Protein AF-A0A9D2K8M9-F1 (afdb_monomer)

Foldseek 3Di:
DKDFLPAVLLVVLQVLLCVLVVHHADDLVSLVVSQVLLCVQQVDGDDSVLVCLSVVVDPPRGIHDQVVQQSSCVVSVHNGSVRSLVVQQVVQVPDPDDPDPDDDDDPVNDDQQDWDWDHDPSGDIDIDHHHD

Sequence (132 aa):
MAVRTDLPQVAALRQAVEKRFGRTVGSRADFALLASEIECVTHEHIAENTLRRIWGSLKGYETAFDRTLDVLCHYIGFGGWEAFCTHVREVSGKESDLVSGGRSVRTEDPRTGDRLRIGWLPDRLCVVELED

Nearest PDB structures (foldseek):
  1d1o-assembly1_A  TM=3.234E-01  e=6.067E+00  Bos taurus

Radius of gyration: 16.03 Å; Cα contacts (8 Å, |Δi|>4): 152; chains: 1; bounding box: 41×38×34 Å

Secondary structure (DSSP, 8-state):
-EEETTSHHHHHHHHHHHHHHTS---SHHHHHHHHHHHHHHHS----HHHHHHHTT-STT--EEEHHHHHHHHHHHT-S-HHHHHHHHHHHHTS-----TTPPPPPTTSSPTT-EEEEEETTTEEEEEE---

Mean predicted aligned error: 9.29 Å

Organism: NCBI:txid2840735

Structure (mmCIF, N/CA/C/O backbone):
data_AF-A0A9D2K8M9-F1
#
_entry.id   AF-A0A9D2K8M9-F1
#
loop_
_atom_site.group_PDB
_atom_site.id
_atom_site.type_symbol
_atom_site.label_atom_id
_atom_site.label_alt_id
_atom_site.label_comp_id
_atom_site.label_asym_id
_atom_site.label_entity_id
_atom_site.label_seq_id
_atom_site.pdbx_PDB_ins_code
_atom_site.Cartn_x
_atom_site.Cartn_y
_atom_site.Cartn_z
_atom_site.occupancy
_atom_site.B_iso_or_equiv
_atom_site.auth_seq_id
_atom_site.auth_comp_id
_atom_site.auth_asym_id
_atom_site.auth_atom_id
_atom_site.pdbx_PDB_model_num
ATOM 1 N N . MET A 1 1 ? 10.088 10.950 1.176 1.00 79.00 1 MET A N 1
ATOM 2 C CA . MET A 1 1 ? 11.131 10.292 0.356 1.00 79.00 1 MET A CA 1
ATOM 3 C C . MET A 1 1 ? 10.474 9.334 -0.636 1.00 79.00 1 MET A C 1
ATOM 5 O O . MET A 1 1 ? 9.251 9.226 -0.636 1.00 79.00 1 MET A O 1
ATOM 9 N N . ALA A 1 2 ? 11.248 8.729 -1.544 1.00 87.75 2 ALA A N 1
ATOM 10 C CA . ALA A 1 2 ? 10.758 7.694 -2.456 1.00 87.75 2 ALA A CA 1
ATOM 11 C C . ALA A 1 2 ? 11.040 6.305 -1.862 1.00 87.75 2 ALA A C 1
ATOM 13 O O . ALA A 1 2 ? 12.169 6.022 -1.469 1.00 87.75 2 ALA A O 1
ATOM 14 N N . VAL A 1 3 ? 10.021 5.453 -1.822 1.00 87.19 3 VAL A N 1
ATOM 15 C CA . VAL A 1 3 ? 10.028 4.104 -1.243 1.00 87.19 3 VAL A CA 1
ATOM 16 C C . VAL A 1 3 ? 9.766 3.098 -2.342 1.00 87.19 3 VAL A C 1
ATOM 18 O O . VAL A 1 3 ? 8.899 3.328 -3.184 1.00 87.19 3 VAL A O 1
ATOM 21 N N . ARG A 1 4 ? 10.492 1.978 -2.350 1.00 86.69 4 ARG A N 1
ATOM 22 C CA . ARG A 1 4 ? 10.261 0.946 -3.361 1.00 86.69 4 ARG A CA 1
ATOM 23 C C . ARG A 1 4 ? 8.943 0.208 -3.112 1.00 86.69 4 ARG A C 1
ATOM 25 O O . ARG A 1 4 ? 8.626 -0.141 -1.978 1.00 86.69 4 ARG A O 1
ATOM 32 N N . THR A 1 5 ? 8.180 -0.050 -4.170 1.00 85.88 5 THR A N 1
ATOM 33 C CA . THR A 1 5 ? 6.867 -0.716 -4.090 1.00 85.88 5 THR A CA 1
ATOM 34 C C . THR A 1 5 ? 6.964 -2.231 -3.883 1.00 85.88 5 THR A C 1
ATOM 36 O O . THR A 1 5 ? 5.980 -2.860 -3.493 1.00 85.88 5 THR A O 1
ATOM 39 N N . ASP A 1 6 ? 8.147 -2.815 -4.100 1.00 82.38 6 ASP A N 1
ATOM 40 C CA . ASP A 1 6 ? 8.453 -4.236 -3.886 1.00 82.38 6 ASP A CA 1
ATOM 41 C C . ASP A 1 6 ? 8.829 -4.577 -2.435 1.00 82.38 6 ASP A C 1
ATOM 43 O O . ASP A 1 6 ? 9.045 -5.744 -2.109 1.00 82.38 6 ASP A O 1
ATOM 47 N N . LEU A 1 7 ? 8.878 -3.579 -1.550 1.00 85.31 7 LEU A N 1
ATOM 48 C CA . LEU A 1 7 ? 9.183 -3.792 -0.145 1.00 85.31 7 LEU A CA 1
ATOM 49 C C . LEU A 1 7 ? 8.089 -4.606 0.565 1.00 85.31 7 LEU A C 1
ATOM 51 O O . LEU A 1 7 ? 6.891 -4.396 0.330 1.00 85.31 7 LEU A O 1
ATOM 55 N N . PRO A 1 8 ? 8.469 -5.490 1.503 1.00 83.38 8 PRO A N 1
ATOM 56 C CA . PRO A 1 8 ? 7.512 -6.337 2.202 1.00 83.38 8 PRO A CA 1
ATOM 57 C C . PRO A 1 8 ? 6.545 -5.517 3.075 1.00 83.38 8 PRO A C 1
ATOM 59 O O . PRO A 1 8 ? 5.380 -5.883 3.205 1.00 83.38 8 PRO A O 1
ATOM 62 N N . GLN A 1 9 ? 6.961 -4.354 3.584 1.00 88.88 9 GLN A N 1
ATOM 63 C CA . GLN A 1 9 ? 6.082 -3.426 4.304 1.00 88.88 9 GLN A CA 1
ATOM 64 C C . GLN A 1 9 ? 5.012 -2.832 3.376 1.00 88.88 9 GLN A C 1
ATOM 66 O O . GLN A 1 9 ? 3.870 -2.662 3.789 1.00 88.88 9 GLN A O 1
ATOM 71 N N . VAL A 1 10 ? 5.332 -2.567 2.102 1.00 90.62 10 VAL A N 1
ATOM 72 C CA . VAL A 1 10 ? 4.341 -2.090 1.120 1.00 90.62 10 VAL A CA 1
ATOM 73 C C . VAL A 1 10 ? 3.362 -3.212 0.767 1.00 90.62 10 VAL A C 1
ATOM 75 O O . VAL A 1 10 ? 2.171 -2.964 0.585 1.00 90.62 10 VAL A O 1
ATOM 78 N N . ALA A 1 11 ? 3.819 -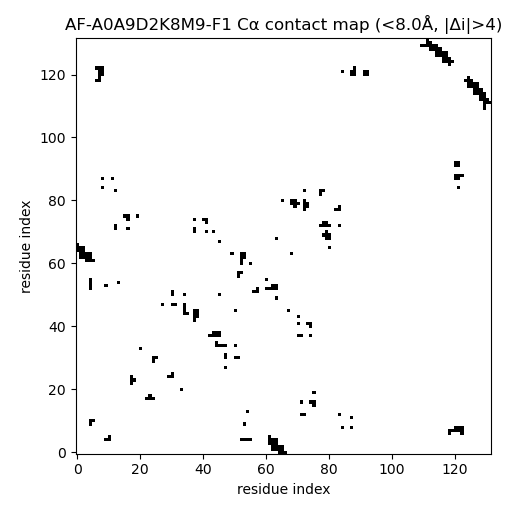4.467 0.713 1.00 89.00 11 ALA A N 1
ATOM 79 C CA . ALA A 1 11 ? 2.925 -5.619 0.589 1.00 89.00 11 ALA A CA 1
ATOM 80 C C . ALA A 1 11 ? 1.984 -5.758 1.800 1.00 89.00 11 ALA A C 1
ATOM 82 O O . ALA A 1 11 ? 0.778 -5.906 1.610 1.00 89.00 11 ALA A O 1
ATOM 83 N N . ALA A 1 12 ? 2.506 -5.631 3.023 1.00 91.00 12 ALA A N 1
ATOM 84 C CA . ALA A 1 12 ? 1.704 -5.654 4.246 1.00 91.00 12 ALA A CA 1
ATOM 85 C C . ALA A 1 12 ? 0.681 -4.505 4.288 1.00 91.00 12 ALA A C 1
ATOM 87 O O . ALA A 1 12 ? -0.477 -4.719 4.645 1.00 91.00 12 ALA A O 1
ATOM 88 N N . LEU A 1 13 ? 1.078 -3.301 3.860 1.00 93.94 13 LEU A N 1
ATOM 89 C CA . LEU A 1 13 ? 0.182 -2.150 3.764 1.00 93.94 13 LEU A CA 1
ATOM 90 C C . LEU A 1 13 ? -0.966 -2.419 2.787 1.00 93.94 13 LEU A C 1
ATOM 92 O O . LEU A 1 13 ? -2.120 -2.185 3.132 1.00 93.94 13 LEU A O 1
ATOM 96 N N . ARG A 1 14 ? -0.675 -2.962 1.598 1.00 93.56 14 ARG A N 1
ATOM 97 C CA . ARG A 1 14 ? -1.715 -3.335 0.623 1.00 93.56 14 ARG A CA 1
ATOM 98 C C . ARG A 1 14 ? -2.718 -4.321 1.212 1.00 93.56 14 ARG A C 1
ATOM 100 O O . ARG A 1 14 ? -3.915 -4.089 1.102 1.00 93.56 14 ARG A O 1
ATOM 107 N N . GLN A 1 15 ? -2.243 -5.366 1.889 1.00 91.56 15 GLN A N 1
ATOM 108 C CA . GLN A 1 15 ? -3.117 -6.352 2.532 1.00 91.56 15 GLN A CA 1
ATOM 109 C C . GLN A 1 15 ? -3.993 -5.725 3.625 1.00 91.56 15 GLN A C 1
ATOM 111 O O . GLN A 1 15 ? -5.181 -6.028 3.714 1.00 91.56 15 GLN A O 1
ATOM 116 N N . ALA A 1 16 ? -3.435 -4.828 4.443 1.00 93.88 16 ALA A N 1
ATOM 117 C CA . ALA A 1 16 ? -4.194 -4.114 5.467 1.00 93.88 16 ALA A CA 1
ATOM 118 C C . ALA A 1 16 ? -5.258 -3.184 4.857 1.00 93.88 16 ALA A C 1
ATOM 120 O O . ALA A 1 16 ? -6.386 -3.137 5.351 1.00 93.88 16 ALA A O 1
ATOM 121 N N . VAL A 1 17 ? -4.924 -2.492 3.761 1.00 96.06 17 VAL A N 1
ATOM 122 C CA . VAL A 1 17 ? -5.867 -1.648 3.013 1.00 96.06 17 VAL A CA 1
ATOM 123 C C . VAL A 1 17 ? -6.991 -2.492 2.420 1.00 96.06 17 VAL A C 1
ATOM 125 O O . VAL A 1 17 ? -8.150 -2.167 2.638 1.00 96.06 17 VAL A O 1
ATOM 128 N N . GLU A 1 18 ? -6.682 -3.602 1.746 1.00 94.94 18 GLU A N 1
ATOM 129 C CA . GLU A 1 18 ? -7.692 -4.512 1.180 1.00 94.94 18 GLU A CA 1
ATOM 130 C C . GLU A 1 18 ? -8.591 -5.124 2.257 1.00 94.94 18 GLU A C 1
ATOM 132 O O . GLU A 1 18 ? -9.801 -5.251 2.065 1.00 94.94 18 GLU A O 1
ATOM 137 N N . LYS A 1 19 ? -8.026 -5.448 3.427 1.00 94.19 19 LYS A N 1
ATOM 138 C CA . LYS A 1 19 ? -8.790 -5.935 4.579 1.00 94.19 19 LYS A CA 1
ATOM 139 C C . LYS A 1 19 ? -9.774 -4.886 5.095 1.00 94.19 19 LYS A C 1
ATOM 141 O O . LYS A 1 19 ? -10.903 -5.246 5.418 1.00 94.19 19 LYS A O 1
ATOM 146 N N . ARG A 1 20 ? -9.370 -3.612 5.174 1.00 95.19 20 ARG A N 1
ATOM 147 C CA . ARG A 1 20 ? -10.273 -2.516 5.566 1.00 95.19 20 ARG A CA 1
ATOM 148 C C . ARG A 1 20 ? -11.316 -2.222 4.487 1.00 95.19 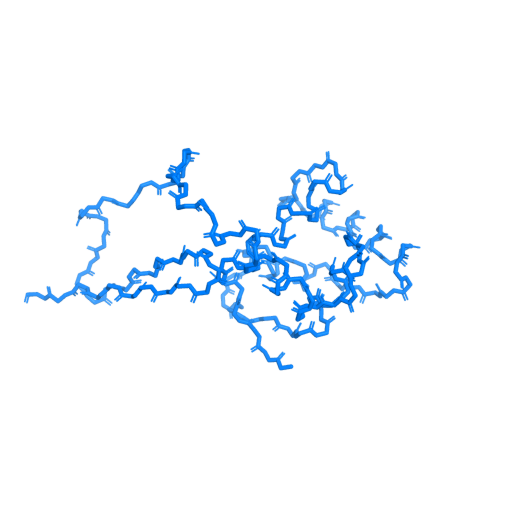20 ARG A C 1
ATOM 150 O O . ARG A 1 20 ? -12.481 -2.058 4.821 1.00 95.19 20 ARG A O 1
ATOM 157 N N . PHE A 1 21 ? -10.898 -2.213 3.225 1.00 95.12 21 PHE A N 1
ATOM 158 C CA . PHE A 1 21 ? -11.761 -2.012 2.059 1.00 95.12 21 PHE A CA 1
ATOM 159 C C . PHE A 1 21 ? -12.780 -3.149 1.875 1.00 95.12 21 PHE A C 1
ATOM 161 O O . PHE A 1 21 ? -13.798 -2.994 1.206 1.00 95.12 21 PHE A O 1
ATOM 168 N N . GLY A 1 22 ? -12.509 -4.319 2.459 1.00 92.50 22 GLY A N 1
ATOM 169 C CA . GLY A 1 22 ? -13.402 -5.475 2.452 1.00 92.50 22 GLY A CA 1
ATOM 170 C C . GLY A 1 22 ? -13.318 -6.334 1.189 1.00 92.50 22 GLY A C 1
ATOM 171 O O . GLY A 1 22 ? -14.125 -7.248 1.026 1.00 92.50 22 GLY A O 1
ATOM 172 N N . ARG A 1 23 ? -12.360 -6.071 0.289 1.00 90.62 23 ARG A N 1
ATOM 173 C CA . ARG A 1 23 ? -12.113 -6.873 -0.921 1.00 90.62 23 ARG A CA 1
ATOM 174 C C . ARG A 1 23 ? -10.725 -6.627 -1.507 1.00 90.62 23 ARG A C 1
ATOM 176 O O . ARG A 1 23 ? -10.109 -5.590 -1.277 1.00 90.62 23 ARG A O 1
ATOM 183 N N . THR A 1 24 ? -10.270 -7.572 -2.323 1.00 90.25 24 THR A N 1
ATOM 184 C CA . THR A 1 24 ? -9.033 -7.455 -3.106 1.00 90.25 24 THR A CA 1
ATOM 185 C C . THR A 1 24 ? -9.182 -6.431 -4.226 1.00 90.25 24 THR A C 1
ATOM 187 O O . THR A 1 24 ? -10.219 -6.395 -4.893 1.00 90.25 24 THR A O 1
ATOM 190 N N . VAL A 1 25 ? -8.138 -5.647 -4.484 1.00 90.44 25 VAL A N 1
ATOM 191 C CA . VAL A 1 25 ? -8.152 -4.577 -5.489 1.00 90.44 25 VAL A CA 1
ATOM 192 C C . VAL A 1 25 ? -7.365 -5.036 -6.713 1.00 90.44 25 VAL A C 1
ATOM 194 O O . VAL A 1 25 ? -6.154 -5.242 -6.648 1.00 90.44 25 VAL A O 1
ATOM 197 N N . GLY A 1 26 ? -8.045 -5.198 -7.852 1.00 86.06 26 GLY A N 1
ATOM 198 C CA . GLY A 1 26 ? -7.397 -5.684 -9.078 1.00 86.06 26 GLY A CA 1
ATOM 199 C C . GLY A 1 26 ? -7.916 -5.071 -10.374 1.00 86.06 26 GLY A C 1
ATOM 200 O O . GLY A 1 26 ? -7.165 -4.964 -11.345 1.00 86.06 26 GLY A O 1
ATOM 201 N N . SER A 1 27 ? -9.175 -4.631 -10.413 1.00 89.19 27 SER A N 1
ATOM 202 C CA . SER A 1 27 ? -9.758 -4.000 -11.597 1.00 89.19 27 SER A CA 1
ATOM 203 C C . SER A 1 27 ? -9.667 -2.473 -11.543 1.00 89.19 27 SER A C 1
ATOM 205 O O . SER A 1 27 ? -9.530 -1.869 -10.481 1.00 89.19 27 SER A O 1
ATOM 207 N N . ARG A 1 28 ? -9.805 -1.816 -12.702 1.00 88.31 28 ARG A N 1
ATOM 208 C CA . ARG A 1 28 ? -9.879 -0.345 -12.777 1.00 88.31 28 ARG A CA 1
ATOM 209 C C . ARG A 1 28 ? -11.011 0.221 -11.907 1.00 88.31 28 ARG A C 1
ATOM 211 O O . ARG A 1 28 ? -10.818 1.247 -11.270 1.00 88.31 28 ARG A O 1
ATOM 218 N N . ALA A 1 29 ? -12.157 -0.460 -11.862 1.00 91.62 29 ALA A N 1
ATOM 219 C CA . ALA A 1 29 ? -13.289 -0.049 -11.036 1.00 91.62 29 ALA A CA 1
ATOM 220 C C . ALA A 1 29 ? -12.963 -0.125 -9.536 1.00 91.62 29 ALA A C 1
ATOM 222 O O . ALA A 1 29 ? -13.369 0.755 -8.781 1.00 91.62 29 ALA A O 1
ATOM 223 N N . ASP A 1 30 ? -12.186 -1.125 -9.108 1.00 93.38 30 ASP A N 1
ATOM 224 C CA . ASP A 1 30 ? -11.770 -1.242 -7.706 1.00 93.38 30 ASP A CA 1
ATOM 225 C C . ASP A 1 30 ? -10.854 -0.091 -7.295 1.00 93.38 30 ASP A C 1
ATOM 227 O O . ASP A 1 30 ? -11.030 0.458 -6.214 1.00 93.38 30 ASP A O 1
ATOM 231 N N . PHE A 1 31 ? -9.929 0.326 -8.167 1.00 94.44 31 PHE A N 1
ATOM 232 C CA . PHE A 1 31 ? -9.062 1.476 -7.893 1.00 94.44 31 PHE A CA 1
ATOM 233 C C . PHE A 1 31 ? -9.838 2.791 -7.787 1.00 94.44 31 PHE A C 1
ATOM 235 O O . PHE A 1 31 ? -9.518 3.598 -6.919 1.00 94.44 31 PHE A O 1
ATOM 242 N N . ALA A 1 32 ? -10.855 2.999 -8.628 1.00 94.56 32 ALA A N 1
ATOM 243 C CA . ALA A 1 32 ? -11.714 4.181 -8.550 1.00 94.56 32 ALA A CA 1
ATOM 244 C C . ALA A 1 32 ? -12.513 4.213 -7.237 1.00 94.56 32 ALA A C 1
ATOM 246 O O . ALA A 1 32 ? -12.570 5.237 -6.558 1.00 94.56 32 ALA A O 1
ATOM 247 N N . LEU A 1 33 ? -13.084 3.069 -6.849 1.00 96.00 33 LEU A N 1
ATOM 248 C CA . LEU A 1 33 ? -13.844 2.941 -5.606 1.00 96.00 33 LEU A CA 1
ATOM 249 C C . LEU A 1 33 ? -12.946 3.112 -4.376 1.00 96.00 33 LEU A C 1
ATOM 251 O O . LEU A 1 33 ? -13.308 3.846 -3.463 1.00 96.00 33 LEU A O 1
ATOM 255 N N . LEU A 1 34 ? -11.753 2.512 -4.383 1.00 96.12 34 LEU A N 1
ATOM 256 C CA . LEU A 1 34 ? -10.775 2.680 -3.312 1.00 96.12 34 LEU A CA 1
ATOM 257 C C . LEU A 1 34 ? -10.319 4.140 -3.188 1.00 96.12 34 LEU A C 1
ATOM 259 O O . LEU A 1 34 ? -10.256 4.660 -2.080 1.00 96.12 34 LEU A O 1
ATOM 263 N N . ALA A 1 35 ? -10.019 4.812 -4.305 1.00 96.00 35 ALA A N 1
ATOM 264 C CA . ALA A 1 35 ? -9.624 6.221 -4.295 1.00 96.00 35 ALA A CA 1
ATOM 265 C C . ALA A 1 35 ? -10.711 7.107 -3.670 1.00 96.00 35 ALA A C 1
ATOM 267 O O . ALA A 1 35 ? -10.412 7.911 -2.789 1.00 96.00 35 ALA A O 1
ATOM 268 N N . SER A 1 36 ? -11.968 6.904 -4.078 1.00 96.44 36 SER A N 1
ATOM 269 C CA . SER A 1 36 ? -13.111 7.638 -3.533 1.00 96.44 36 SER A CA 1
ATOM 270 C C . SER A 1 36 ? -13.322 7.371 -2.042 1.00 96.44 36 SER A C 1
ATOM 272 O O . SER A 1 36 ? -13.677 8.288 -1.304 1.00 96.44 36 SER A O 1
ATOM 274 N N . GLU A 1 37 ? -13.136 6.131 -1.589 1.00 96.56 37 GLU A N 1
ATOM 275 C CA . GLU A 1 37 ? -13.311 5.785 -0.180 1.00 96.56 37 GLU A CA 1
ATOM 276 C C . GLU A 1 37 ? -12.193 6.367 0.690 1.00 96.56 37 GLU A C 1
ATOM 278 O O . GLU A 1 37 ? -12.473 6.933 1.746 1.00 96.56 37 GLU A O 1
ATOM 283 N N . ILE A 1 38 ? -10.939 6.289 0.228 1.00 96.31 38 ILE A N 1
ATOM 284 C CA . ILE A 1 38 ? -9.798 6.919 0.900 1.00 96.31 38 ILE A CA 1
ATOM 285 C C . ILE A 1 38 ? -10.061 8.413 1.059 1.00 96.31 38 ILE A C 1
ATOM 287 O O . ILE A 1 38 ? -9.998 8.908 2.177 1.00 96.31 38 ILE A O 1
ATOM 291 N N . GLU A 1 3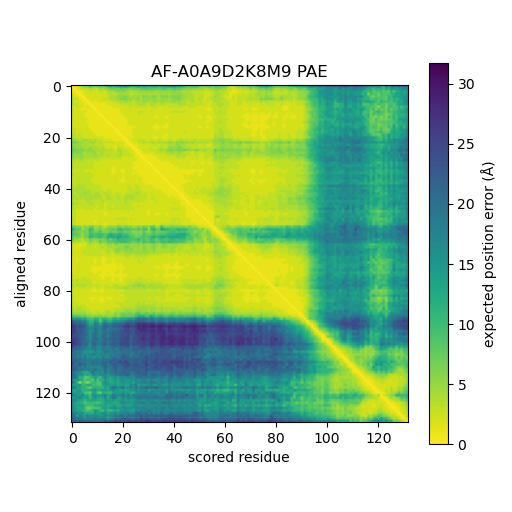9 ? -10.421 9.111 -0.018 1.00 96.25 39 GLU A N 1
ATOM 292 C CA . GLU A 1 39 ? -10.688 10.551 0.024 1.00 96.25 39 GLU A CA 1
ATOM 293 C C . GLU A 1 39 ? -11.844 10.899 0.973 1.00 96.25 39 GLU A C 1
ATOM 295 O O . GLU A 1 39 ? -11.766 11.879 1.712 1.00 96.25 39 GLU A O 1
ATOM 300 N N . CYS A 1 40 ? -12.893 10.074 1.020 1.00 96.00 40 CYS A N 1
ATOM 301 C CA . CYS A 1 40 ? -14.008 10.264 1.946 1.00 96.00 40 CYS A CA 1
ATOM 302 C C . CYS A 1 40 ? -13.583 10.125 3.419 1.00 96.00 40 CYS A C 1
ATOM 304 O O . CYS A 1 40 ? -14.075 10.863 4.271 1.00 96.00 40 CYS A O 1
ATOM 306 N N . VAL A 1 41 ? -12.669 9.197 3.715 1.00 95.31 41 VAL A N 1
ATOM 307 C CA . VAL A 1 41 ? -12.219 8.881 5.079 1.00 95.31 41 VAL A CA 1
ATOM 308 C C . VAL A 1 41 ? -11.100 9.805 5.560 1.00 95.31 41 VAL A C 1
ATOM 310 O O . VAL A 1 41 ? -11.097 10.201 6.723 1.00 95.31 41 VAL A O 1
ATOM 313 N N . THR A 1 42 ? -10.119 10.099 4.708 1.00 94.31 42 THR A N 1
ATOM 314 C CA . THR A 1 42 ? -8.898 10.835 5.079 1.00 94.31 42 THR A CA 1
ATOM 315 C C . THR A 1 42 ? -8.947 12.305 4.681 1.00 94.31 42 THR A C 1
ATOM 317 O O . THR A 1 42 ? -8.118 13.078 5.151 1.00 94.31 42 THR A O 1
ATOM 320 N N . HIS A 1 43 ? -9.893 12.699 3.820 1.00 94.56 43 HIS A N 1
ATOM 321 C CA . HIS A 1 43 ? -9.922 14.004 3.149 1.00 94.56 43 HIS A CA 1
ATOM 322 C C . HIS A 1 43 ? -8.679 14.290 2.289 1.00 94.56 43 HIS A C 1
ATOM 324 O O . HIS A 1 43 ? -8.404 15.440 1.943 1.00 94.56 43 HIS A O 1
ATOM 330 N N . GLU A 1 44 ? -7.933 13.249 1.911 1.00 93.56 44 GLU A N 1
ATOM 331 C CA . GLU A 1 44 ? -6.765 13.348 1.042 1.00 93.56 44 GLU A CA 1
ATOM 332 C C . GLU A 1 44 ? -6.989 12.556 -0.249 1.00 93.56 44 GLU A C 1
ATOM 334 O O . GLU A 1 44 ? -7.249 11.353 -0.235 1.00 93.56 44 GLU A O 1
ATOM 339 N N . HIS A 1 45 ? -6.839 13.229 -1.389 1.00 93.00 45 HIS A N 1
ATOM 340 C CA . HIS A 1 45 ? -7.026 12.613 -2.698 1.00 93.00 45 HIS A CA 1
ATOM 341 C C . HIS A 1 45 ? -5.779 11.833 -3.152 1.00 93.00 45 HIS A C 1
ATOM 343 O O . HIS A 1 45 ? -4.667 12.372 -3.213 1.00 93.00 45 HIS A O 1
ATOM 349 N N . ILE A 1 46 ? -5.980 10.585 -3.590 1.00 93.69 46 ILE A N 1
ATOM 350 C CA . ILE A 1 46 ? -4.975 9.780 -4.297 1.00 93.69 46 ILE A CA 1
ATOM 351 C C . ILE A 1 46 ? -5.510 9.410 -5.681 1.00 93.69 46 ILE A C 1
ATOM 353 O O . ILE A 1 46 ? -6.540 8.759 -5.809 1.00 93.69 46 ILE A O 1
ATOM 357 N N . ALA A 1 47 ? -4.759 9.744 -6.732 1.00 91.62 47 ALA A N 1
ATOM 358 C CA . ALA A 1 47 ? -5.126 9.353 -8.089 1.00 91.62 47 ALA A CA 1
ATOM 359 C C . ALA A 1 47 ? -5.084 7.822 -8.284 1.00 91.62 47 ALA A C 1
ATOM 361 O O . ALA A 1 47 ? -4.129 7.161 -7.865 1.00 91.62 47 ALA A O 1
ATOM 362 N N . GLU A 1 48 ? -6.039 7.275 -9.044 1.00 92.12 48 GLU A N 1
ATOM 363 C CA . GLU A 1 48 ? -6.112 5.842 -9.390 1.00 92.12 48 GLU A CA 1
ATOM 364 C C . GLU A 1 48 ? -4.789 5.295 -9.948 1.00 92.12 48 GLU A C 1
ATOM 366 O O . GLU A 1 48 ? -4.346 4.203 -9.596 1.00 92.12 48 GLU A O 1
ATOM 371 N N . ASN A 1 49 ? -4.118 6.064 -10.811 1.00 89.81 49 ASN A N 1
ATOM 372 C CA . ASN A 1 49 ? -2.833 5.661 -11.383 1.00 89.81 49 ASN A CA 1
ATOM 373 C C . ASN A 1 49 ? -1.742 5.515 -10.320 1.00 89.81 49 ASN A C 1
ATOM 375 O O . ASN A 1 49 ? -0.883 4.649 -10.457 1.00 89.81 49 ASN A O 1
ATOM 379 N N . THR A 1 50 ? -1.777 6.322 -9.263 1.00 91.25 50 THR A N 1
ATOM 380 C CA . THR A 1 50 ? -0.837 6.211 -8.147 1.00 91.25 50 THR A CA 1
ATOM 381 C C . THR A 1 50 ? -1.102 4.935 -7.349 1.00 91.25 50 THR A C 1
ATOM 383 O O . THR A 1 50 ? -0.160 4.191 -7.080 1.00 91.25 50 THR A O 1
ATOM 386 N N . LEU A 1 51 ? -2.370 4.611 -7.069 1.00 93.12 51 LEU A N 1
ATOM 387 C CA . LEU A 1 51 ? -2.744 3.339 -6.435 1.00 93.12 51 LEU A CA 1
ATOM 388 C C . LEU A 1 51 ? -2.300 2.142 -7.286 1.00 93.12 51 LEU A C 1
ATOM 390 O O . LEU A 1 51 ? -1.658 1.221 -6.788 1.00 93.12 51 LEU A O 1
ATOM 394 N N . ARG A 1 52 ? -2.527 2.187 -8.602 1.00 90.12 52 ARG A N 1
ATOM 395 C CA . ARG A 1 52 ? -2.088 1.130 -9.527 1.00 90.12 52 ARG A CA 1
ATOM 396 C C . ARG A 1 52 ? -0.579 0.894 -9.512 1.00 90.12 52 ARG A C 1
ATOM 398 O O . ARG A 1 52 ? -0.154 -0.247 -9.686 1.00 90.12 52 ARG A O 1
ATOM 405 N N . ARG A 1 53 ? 0.232 1.941 -9.318 1.00 89.62 53 ARG A N 1
ATOM 406 C CA . ARG A 1 53 ? 1.693 1.805 -9.161 1.00 89.62 53 ARG A CA 1
ATOM 407 C C . ARG A 1 53 ? 2.040 1.070 -7.869 1.00 89.62 53 ARG A C 1
ATOM 409 O O . ARG A 1 53 ? 2.845 0.148 -7.906 1.00 89.62 53 ARG A O 1
ATOM 416 N N . ILE A 1 54 ? 1.385 1.419 -6.762 1.00 90.88 54 ILE A N 1
ATOM 417 C CA . ILE A 1 54 ? 1.594 0.772 -5.456 1.00 90.88 54 ILE A CA 1
ATOM 418 C C . ILE A 1 54 ? 1.189 -0.708 -5.505 1.00 90.88 54 ILE A C 1
ATOM 420 O O . ILE A 1 54 ? 1.904 -1.557 -4.984 1.00 90.88 54 ILE A O 1
ATOM 424 N N . TRP A 1 55 ? 0.099 -1.042 -6.203 1.00 90.69 55 TRP A N 1
ATOM 425 C CA . TRP A 1 55 ? -0.350 -2.426 -6.407 1.00 90.69 55 TRP A CA 1
ATOM 426 C C . TRP A 1 55 ? 0.444 -3.208 -7.467 1.00 90.69 55 TRP A C 1
ATOM 428 O O . TRP A 1 55 ? 0.142 -4.374 -7.709 1.00 90.69 55 TRP A O 1
ATOM 438 N N . GLY A 1 56 ? 1.452 -2.606 -8.109 1.00 80.44 56 GLY A N 1
ATOM 439 C CA . GLY A 1 56 ? 2.274 -3.280 -9.121 1.00 80.44 56 GLY A CA 1
ATOM 440 C C . GLY A 1 56 ? 1.553 -3.542 -10.451 1.00 80.44 56 GLY A C 1
ATOM 441 O O . GLY A 1 56 ? 2.018 -4.333 -11.267 1.00 80.44 56 GLY A O 1
ATOM 442 N N . SER A 1 57 ? 0.426 -2.868 -10.706 1.00 74.00 57 SER A N 1
ATOM 443 C CA . SER A 1 57 ? -0.361 -2.999 -11.945 1.00 74.00 57 SER A CA 1
ATOM 444 C C . SER A 1 57 ? 0.210 -2.203 -13.128 1.00 74.00 57 SER A C 1
ATOM 446 O O . SER A 1 57 ? -0.331 -2.256 -14.235 1.00 74.00 57 SER A O 1
ATOM 448 N N . LEU A 1 58 ? 1.272 -1.424 -12.910 1.00 73.50 58 LEU A N 1
ATOM 449 C CA . LEU A 1 58 ? 1.944 -0.616 -13.925 1.00 73.50 58 LEU A CA 1
ATOM 450 C C . LEU A 1 58 ? 3.437 -0.957 -13.971 1.00 73.50 58 LEU A C 1
ATOM 452 O O . LEU A 1 58 ? 4.155 -0.754 -12.997 1.00 73.50 58 LEU A O 1
ATOM 456 N N . LYS A 1 59 ? 3.908 -1.443 -15.126 1.00 72.56 59 LYS A N 1
ATOM 457 C CA . LYS A 1 59 ? 5.334 -1.713 -15.364 1.00 72.56 59 LYS A CA 1
ATOM 458 C C . LYS A 1 59 ? 6.131 -0.401 -15.404 1.00 72.56 59 LYS A C 1
ATOM 460 O O . LYS A 1 59 ? 5.632 0.599 -15.914 1.00 72.56 59 LYS A O 1
ATOM 465 N N . GLY A 1 60 ? 7.363 -0.421 -14.889 1.00 74.19 60 GLY A N 1
ATOM 466 C CA . GLY A 1 60 ? 8.292 0.721 -14.914 1.00 74.19 60 GLY A CA 1
ATOM 467 C C . GLY A 1 60 ? 8.151 1.718 -13.757 1.00 74.19 60 GLY A C 1
ATOM 468 O O . GLY A 1 60 ? 8.874 2.709 -13.725 1.00 74.19 60 GLY A O 1
ATOM 469 N N . TYR A 1 61 ? 7.254 1.465 -12.799 1.00 79.00 61 TYR A N 1
ATOM 470 C CA . TYR A 1 61 ? 7.096 2.292 -11.602 1.00 79.00 61 TYR A CA 1
ATOM 471 C C . TYR A 1 61 ? 7.461 1.490 -10.358 1.00 79.00 61 TYR A C 1
ATOM 473 O O . TYR A 1 61 ? 6.628 0.795 -9.781 1.00 79.00 61 TYR A O 1
ATOM 481 N N . GLU A 1 62 ? 8.726 1.589 -9.961 1.00 82.62 62 GLU A N 1
ATOM 482 C CA . GLU A 1 62 ? 9.264 0.845 -8.817 1.00 82.62 62 GLU A CA 1
ATOM 483 C C . GLU A 1 62 ? 9.165 1.608 -7.498 1.00 82.62 62 GLU A C 1
ATOM 485 O O . GLU A 1 62 ? 9.497 1.050 -6.458 1.00 82.62 62 GLU A O 1
ATOM 490 N N . THR A 1 63 ? 8.749 2.877 -7.517 1.00 86.81 63 THR A N 1
ATOM 491 C CA . THR A 1 63 ? 8.733 3.726 -6.325 1.00 86.81 63 THR A CA 1
ATOM 492 C C . THR A 1 63 ? 7.408 4.454 -6.117 1.00 86.81 63 THR A C 1
ATOM 494 O O . THR A 1 63 ? 6.699 4.809 -7.062 1.00 86.81 63 THR A O 1
ATOM 497 N N . ALA A 1 64 ? 7.087 4.684 -4.847 1.00 88.00 64 ALA A N 1
ATOM 498 C CA . ALA A 1 64 ? 5.998 5.518 -4.364 1.00 88.00 64 ALA A CA 1
ATOM 499 C C . ALA A 1 64 ? 6.557 6.585 -3.414 1.00 88.00 64 ALA A C 1
ATOM 501 O O . ALA A 1 64 ? 7.605 6.394 -2.802 1.00 88.00 64 ALA A O 1
ATOM 502 N N . PHE A 1 65 ? 5.879 7.722 -3.292 1.00 90.25 65 PHE A N 1
ATOM 503 C CA . PHE A 1 65 ? 6.266 8.735 -2.311 1.00 90.25 65 PHE A CA 1
ATOM 504 C C . PHE A 1 65 ? 5.741 8.360 -0.925 1.00 90.25 65 PHE A C 1
ATOM 506 O O . PHE A 1 65 ? 4.591 7.934 -0.821 1.00 90.25 65 PHE A O 1
ATOM 513 N N . ASP A 1 66 ? 6.535 8.610 0.123 1.00 89.56 66 ASP A N 1
ATOM 514 C CA . ASP A 1 66 ? 6.126 8.420 1.528 1.00 89.56 66 ASP A CA 1
ATOM 515 C C . ASP A 1 66 ? 4.765 9.039 1.807 1.00 89.56 66 ASP A C 1
ATOM 517 O O . ASP A 1 66 ? 3.894 8.363 2.325 1.00 89.56 66 ASP A O 1
ATOM 521 N N . ARG A 1 67 ? 4.535 10.276 1.343 1.00 91.75 67 ARG A N 1
ATOM 522 C CA . ARG A 1 67 ? 3.254 10.965 1.528 1.00 91.75 67 ARG A CA 1
ATOM 523 C C . ARG A 1 67 ? 2.071 10.132 1.033 1.00 91.75 67 ARG A C 1
ATOM 525 O O . ARG A 1 67 ? 1.017 10.138 1.645 1.00 91.75 67 ARG A O 1
ATOM 532 N N . THR A 1 68 ? 2.213 9.428 -0.087 1.00 93.94 68 THR A N 1
ATOM 533 C CA . THR A 1 68 ? 1.135 8.567 -0.589 1.00 93.94 68 THR 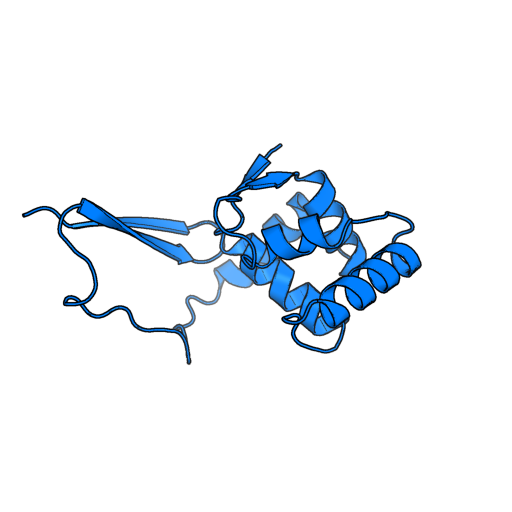A CA 1
ATOM 534 C C . THR A 1 68 ? 0.923 7.354 0.314 1.00 93.94 68 THR A C 1
ATOM 536 O O . THR A 1 68 ? -0.215 6.944 0.522 1.00 93.94 68 THR A O 1
ATOM 539 N N . LEU A 1 69 ? 2.003 6.789 0.855 1.00 95.06 69 LEU A N 1
ATOM 540 C CA . LEU A 1 69 ? 1.926 5.702 1.827 1.00 95.06 69 LEU A CA 1
ATOM 541 C C . LEU A 1 69 ? 1.320 6.187 3.151 1.00 95.06 69 LEU A C 1
AT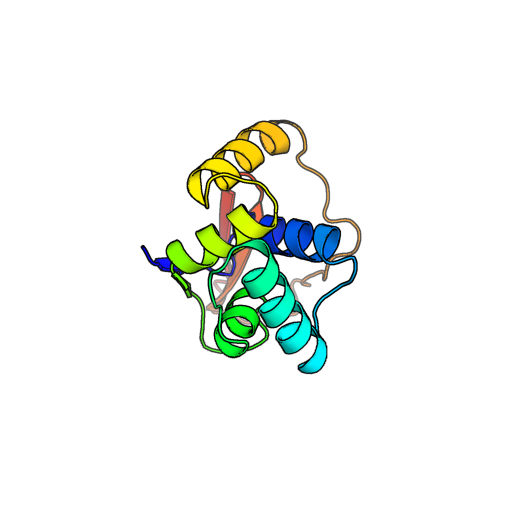OM 543 O O . LEU A 1 69 ? 0.511 5.466 3.720 1.00 95.06 69 LEU A O 1
ATOM 547 N N . ASP A 1 70 ? 1.611 7.419 3.581 1.00 96.19 70 ASP A N 1
ATOM 548 C CA . ASP A 1 70 ? 1.001 8.048 4.757 1.00 96.19 70 ASP A CA 1
ATOM 549 C C . ASP A 1 70 ? -0.518 8.118 4.621 1.00 96.19 70 ASP A C 1
ATOM 551 O O . ASP A 1 70 ? -1.220 7.698 5.535 1.00 96.19 70 ASP A O 1
ATOM 555 N N . VAL A 1 71 ? -1.043 8.551 3.466 1.00 96.75 71 VAL A N 1
ATOM 556 C CA . VAL A 1 71 ? -2.500 8.583 3.247 1.00 96.75 71 VAL A CA 1
ATOM 557 C C . VAL A 1 71 ? -3.114 7.184 3.358 1.00 96.75 71 VAL A C 1
ATOM 559 O O . VAL A 1 71 ? -4.171 7.017 3.966 1.00 96.75 71 VAL A O 1
ATOM 562 N N . LEU A 1 72 ? -2.454 6.158 2.813 1.00 96.62 72 LEU A N 1
ATOM 563 C CA . LEU A 1 72 ? -2.912 4.774 2.964 1.00 96.62 72 LEU A CA 1
ATOM 564 C C . LEU A 1 72 ? -2.859 4.319 4.428 1.00 96.62 72 LEU A C 1
ATOM 566 O O . LEU A 1 72 ? -3.781 3.648 4.886 1.00 96.62 72 LEU A O 1
ATOM 570 N N . CYS A 1 73 ? -1.825 4.712 5.173 1.00 96.94 73 CYS A N 1
ATOM 571 C CA . CYS A 1 73 ? -1.701 4.453 6.604 1.00 96.94 73 CYS A CA 1
ATOM 572 C C . CYS A 1 73 ? -2.806 5.146 7.411 1.00 96.94 73 CYS A C 1
ATOM 574 O O . CYS A 1 73 ? -3.444 4.486 8.229 1.00 96.94 73 CYS A O 1
ATOM 576 N N . HIS A 1 74 ? -3.108 6.417 7.136 1.00 96.38 74 HIS A N 1
ATOM 577 C CA . HIS A 1 74 ? -4.246 7.124 7.727 1.00 96.38 74 HIS A CA 1
ATOM 578 C C . HIS A 1 74 ? -5.550 6.394 7.413 1.00 96.38 74 HIS A C 1
ATOM 580 O O . HIS A 1 74 ? -6.359 6.142 8.311 1.00 96.38 74 HIS A O 1
ATOM 586 N N . TYR A 1 75 ? -5.715 5.963 6.157 1.00 97.06 75 TYR A N 1
ATOM 587 C CA . TYR A 1 75 ? -6.862 5.166 5.761 1.00 97.06 75 TYR A CA 1
ATOM 588 C C . TYR A 1 75 ? -6.945 3.861 6.542 1.00 97.06 75 TYR A C 1
ATOM 590 O O . TYR A 1 75 ? -8.050 3.473 6.830 1.00 97.06 75 TYR A O 1
ATOM 598 N N . ILE A 1 76 ? -5.874 3.192 6.974 1.00 96.00 76 ILE A N 1
ATOM 599 C CA . ILE A 1 76 ? -5.974 1.990 7.835 1.00 96.00 76 ILE A CA 1
ATOM 600 C C . ILE A 1 76 ? -5.907 2.281 9.346 1.00 96.00 76 ILE A C 1
ATOM 602 O O . ILE A 1 76 ? -5.938 1.347 10.143 1.00 96.00 76 ILE A O 1
ATOM 606 N N . GLY A 1 77 ? -5.890 3.555 9.754 1.00 94.81 77 GLY A N 1
ATOM 607 C CA . GLY A 1 77 ? -5.906 3.982 11.161 1.00 94.81 77 GLY A CA 1
ATOM 608 C C . GLY A 1 77 ? -4.530 4.112 11.825 1.00 94.81 77 GLY A C 1
ATOM 609 O O . GLY A 1 77 ? -4.451 4.226 13.045 1.00 94.81 77 GLY A O 1
ATOM 610 N N . PHE A 1 78 ? -3.449 4.101 11.047 1.00 95.19 78 PHE A N 1
ATOM 611 C CA . PHE A 1 78 ? -2.089 4.373 11.518 1.00 95.19 78 PHE A CA 1
ATOM 612 C C . PHE A 1 78 ? -1.749 5.852 11.342 1.00 95.19 78 PHE A C 1
ATOM 614 O O . PHE A 1 78 ? -2.240 6.487 10.419 1.00 95.19 78 PHE A O 1
ATOM 621 N N . GLY A 1 79 ? -0.859 6.394 12.178 1.00 93.62 79 GLY A N 1
ATOM 622 C CA . GLY A 1 79 ? -0.446 7.806 12.116 1.00 93.62 79 GLY A CA 1
ATOM 623 C C . GLY A 1 79 ? 0.510 8.172 10.972 1.00 93.62 79 GLY A C 1
ATOM 624 O O . GLY A 1 79 ? 1.003 9.292 10.949 1.00 93.62 79 GLY A O 1
ATOM 625 N N . GLY A 1 80 ? 0.825 7.229 10.081 1.00 95.31 80 GLY A N 1
ATOM 626 C CA . GLY A 1 80 ? 1.736 7.424 8.952 1.00 95.31 80 GLY A CA 1
ATOM 627 C C . GLY A 1 80 ? 2.554 6.175 8.621 1.00 95.31 80 GLY A C 1
ATOM 628 O O . GLY A 1 80 ? 2.467 5.145 9.300 1.00 95.31 80 GLY A O 1
ATOM 629 N N . TRP A 1 81 ? 3.366 6.282 7.575 1.00 94.81 81 TRP A N 1
ATOM 630 C CA . TRP A 1 81 ? 4.185 5.210 7.022 1.00 94.81 81 TRP A CA 1
ATOM 631 C C . TRP A 1 81 ? 5.234 4.695 8.009 1.00 94.81 81 TRP A C 1
ATOM 633 O O . TRP A 1 81 ? 5.383 3.485 8.180 1.00 94.81 81 TRP A O 1
ATOM 643 N N . GLU A 1 82 ? 5.925 5.589 8.715 1.00 93.50 82 GLU A N 1
ATOM 644 C CA . GLU A 1 82 ? 6.944 5.211 9.702 1.00 93.50 82 GLU A CA 1
ATOM 645 C C . GLU A 1 82 ? 6.339 4.469 10.906 1.00 93.50 82 GLU A C 1
ATOM 647 O O . GLU A 1 82 ? 6.868 3.440 11.343 1.00 93.50 82 GLU A O 1
ATOM 652 N N . ALA A 1 83 ? 5.190 4.941 11.402 1.00 93.75 83 ALA A N 1
ATOM 653 C CA . ALA A 1 83 ? 4.451 4.287 12.479 1.00 93.75 83 ALA A CA 1
ATOM 654 C C . ALA A 1 83 ? 3.986 2.885 12.058 1.00 93.75 83 ALA A C 1
ATOM 656 O O . ALA A 1 83 ? 4.127 1.924 12.816 1.00 93.75 83 ALA A O 1
ATOM 657 N N . PHE A 1 84 ? 3.497 2.750 10.822 1.00 94.19 84 PHE A N 1
ATOM 658 C CA . PHE A 1 84 ? 3.132 1.457 10.256 1.00 94.19 84 PHE A CA 1
ATOM 659 C C . PHE A 1 84 ? 4.343 0.523 10.126 1.00 94.19 84 PHE A C 1
ATOM 661 O O . PHE A 1 84 ? 4.280 -0.618 10.572 1.00 94.19 84 PHE A O 1
ATOM 668 N N . CYS A 1 85 ? 5.474 0.997 9.595 1.00 91.50 85 CYS A N 1
ATOM 669 C CA . CYS A 1 85 ? 6.699 0.199 9.486 1.00 91.50 85 CYS A CA 1
ATOM 670 C C . CYS A 1 85 ? 7.206 -0.283 10.850 1.00 91.50 85 CYS A C 1
ATOM 672 O O . CYS A 1 85 ? 7.649 -1.424 10.977 1.00 91.50 85 CYS A O 1
ATOM 674 N N . THR A 1 86 ? 7.119 0.567 11.874 1.00 90.50 86 THR A N 1
ATOM 675 C CA . THR A 1 86 ? 7.499 0.218 13.249 1.00 90.50 86 THR A CA 1
ATOM 676 C C . THR A 1 86 ? 6.574 -0.851 13.820 1.00 90.50 86 THR A C 1
ATOM 678 O O . THR A 1 86 ? 7.057 -1.870 14.308 1.00 90.50 86 THR A O 1
ATOM 681 N N . HIS A 1 87 ? 5.259 -0.696 13.656 1.00 89.62 87 HIS A N 1
ATOM 682 C CA . HIS A 1 87 ? 4.287 -1.709 14.063 1.00 89.62 87 HIS A CA 1
ATOM 683 C C . HIS A 1 87 ? 4.523 -3.050 13.359 1.00 89.62 87 HIS A C 1
ATOM 685 O O . HIS A 1 87 ? 4.587 -4.098 13.997 1.00 89.62 87 HIS A O 1
ATOM 691 N N . VAL A 1 88 ? 4.717 -3.022 12.039 1.00 87.31 88 VAL A N 1
ATOM 692 C CA . VAL A 1 88 ? 5.049 -4.217 11.262 1.00 87.31 88 VAL A CA 1
ATOM 693 C C . VAL A 1 88 ? 6.341 -4.848 11.783 1.00 87.31 88 VAL A C 1
ATOM 695 O O . VAL A 1 88 ? 6.417 -6.073 11.866 1.00 87.31 88 VAL A O 1
ATOM 698 N N . ARG A 1 89 ? 7.334 -4.050 12.198 1.00 82.81 89 ARG A N 1
ATOM 699 C CA . ARG A 1 89 ? 8.573 -4.549 12.804 1.00 82.81 89 ARG A CA 1
ATOM 700 C C . ARG A 1 89 ? 8.353 -5.293 14.112 1.00 82.81 89 ARG A C 1
ATOM 702 O O . ARG A 1 89 ? 8.902 -6.379 14.289 1.00 82.81 89 ARG A O 1
ATOM 709 N N . GLU A 1 90 ? 7.533 -4.738 14.988 1.00 81.81 90 GLU A N 1
ATOM 710 C CA . GLU A 1 90 ? 7.215 -5.320 16.291 1.00 81.81 90 GLU A CA 1
ATOM 711 C C . GLU A 1 90 ? 6.375 -6.595 16.169 1.00 81.81 90 GLU A C 1
ATOM 713 O O . GLU A 1 90 ? 6.653 -7.584 16.848 1.00 81.81 90 GLU A O 1
ATOM 718 N N . VAL A 1 91 ? 5.386 -6.605 15.269 1.00 77.50 91 VAL A N 1
ATOM 719 C CA . VAL A 1 91 ? 4.517 -7.771 15.048 1.00 77.50 91 VAL A CA 1
ATOM 720 C C . VAL A 1 91 ? 5.258 -8.889 14.309 1.00 77.50 91 VAL A C 1
ATOM 722 O O . VAL A 1 91 ? 5.171 -10.051 14.701 1.00 77.50 91 VAL A O 1
ATOM 725 N N . SER A 1 92 ? 6.041 -8.555 13.278 1.00 65.88 92 SER A N 1
ATOM 726 C CA . SER A 1 92 ? 6.751 -9.550 12.453 1.00 65.88 92 SER A CA 1
ATOM 727 C C . SER A 1 92 ? 8.004 -10.111 13.120 1.00 65.88 92 SER A C 1
ATOM 729 O O . SER A 1 92 ? 8.525 -11.134 12.684 1.00 65.88 92 SER A O 1
ATOM 731 N N . GLY A 1 93 ? 8.490 -9.483 14.196 1.00 53.16 93 GLY A N 1
ATOM 732 C CA . GLY A 1 93 ? 9.602 -9.996 14.998 1.00 53.16 93 GLY A CA 1
ATOM 733 C C . GLY A 1 93 ? 9.349 -11.378 15.617 1.00 53.16 93 GLY A C 1
ATOM 734 O O . GLY A 1 93 ? 10.286 -11.959 16.161 1.00 53.16 93 GLY A O 1
ATOM 735 N N . LYS A 1 94 ? 8.119 -11.912 15.529 1.00 50.31 94 LYS A N 1
ATOM 736 C CA . LYS A 1 94 ? 7.744 -13.226 16.067 1.00 50.31 94 LYS A CA 1
ATOM 737 C C . LYS A 1 94 ? 7.527 -14.333 15.034 1.00 50.31 94 LYS A C 1
ATOM 739 O O . LYS A 1 94 ? 7.771 -15.478 15.383 1.00 50.31 94 LYS A O 1
ATOM 744 N N . GLU A 1 95 ? 7.166 -14.042 13.785 1.00 44.00 95 GLU A N 1
ATOM 745 C CA . GLU A 1 95 ? 6.756 -15.095 12.841 1.00 44.00 95 GLU A CA 1
ATOM 746 C C . GLU A 1 95 ? 7.540 -15.012 11.525 1.00 44.00 95 GLU A C 1
ATOM 748 O O . GLU A 1 95 ? 7.292 -14.168 10.665 1.00 44.00 95 GLU A O 1
ATOM 753 N N . SER A 1 96 ? 8.509 -15.918 11.364 1.00 46.19 96 SER A N 1
ATOM 754 C CA . SER A 1 96 ? 9.057 -16.277 10.050 1.00 46.19 96 SER A CA 1
ATOM 755 C C . SER A 1 96 ? 8.102 -17.277 9.406 1.00 46.19 96 SER A C 1
ATOM 757 O O . SER A 1 96 ? 8.398 -18.468 9.365 1.00 46.19 96 SER A O 1
ATOM 759 N N . ASP A 1 97 ? 6.924 -16.817 8.992 1.00 50.03 97 ASP A N 1
ATOM 760 C CA . ASP A 1 97 ? 5.918 -17.733 8.463 1.00 50.03 97 ASP A CA 1
ATOM 761 C C . ASP A 1 97 ? 6.237 -18.123 7.011 1.00 50.03 97 ASP A C 1
ATOM 763 O O . ASP A 1 97 ? 6.696 -17.309 6.198 1.00 50.03 97 ASP A O 1
ATOM 767 N N . LEU A 1 98 ? 6.038 -19.401 6.691 1.00 52.16 98 LEU A N 1
ATOM 768 C CA . LEU A 1 98 ? 6.256 -19.947 5.353 1.00 52.16 98 LEU A CA 1
ATOM 769 C C . LEU A 1 98 ? 5.218 -19.354 4.395 1.00 52.16 98 LEU A C 1
ATOM 771 O O . LEU A 1 98 ? 4.026 -19.316 4.701 1.00 52.16 98 LEU A O 1
ATOM 775 N N . VAL A 1 99 ? 5.658 -18.936 3.202 1.00 54.78 99 VAL A N 1
ATOM 776 C CA . VAL A 1 99 ? 4.772 -18.449 2.132 1.00 54.78 99 VAL A CA 1
ATOM 777 C C . VAL A 1 99 ? 3.821 -19.576 1.717 1.00 54.78 99 VAL A C 1
ATOM 779 O O . VAL A 1 99 ? 4.122 -20.391 0.847 1.00 54.78 99 VAL A O 1
ATOM 782 N N . SER A 1 100 ? 2.656 -19.627 2.351 1.00 45.28 100 SER A N 1
ATOM 783 C CA . SER A 1 100 ? 1.620 -20.615 2.075 1.00 45.28 100 SER A CA 1
ATOM 784 C C . SER A 1 100 ? 0.746 -20.092 0.935 1.00 45.28 100 SER A C 1
ATOM 786 O O . SER A 1 100 ? -0.024 -19.154 1.115 1.00 45.28 100 SER A O 1
ATOM 788 N N . GLY A 1 101 ? 0.900 -20.663 -0.266 1.00 51.75 101 GLY A N 1
ATOM 789 C CA . GLY A 1 101 ? 0.083 -20.324 -1.446 1.00 51.75 101 GLY A CA 1
ATOM 790 C C . GLY A 1 101 ? 0.681 -19.300 -2.424 1.00 51.75 101 GLY A C 1
ATOM 791 O O . GLY A 1 101 ? -0.038 -18.784 -3.277 1.00 51.75 101 GLY A O 1
ATOM 792 N N . GLY A 1 102 ? 1.980 -18.995 -2.328 1.00 57.38 102 GLY A N 1
ATOM 793 C CA . GLY A 1 102 ? 2.673 -18.093 -3.257 1.00 57.38 102 GLY A CA 1
ATOM 794 C C . GLY A 1 102 ? 3.133 -18.753 -4.565 1.00 57.38 102 GLY A C 1
ATOM 795 O O . GLY A 1 102 ? 3.203 -19.975 -4.684 1.00 57.38 102 GLY A O 1
ATOM 796 N N . ARG A 1 103 ? 3.494 -17.922 -5.554 1.00 56.69 103 ARG A N 1
ATOM 797 C CA . ARG A 1 103 ? 4.206 -18.361 -6.766 1.00 56.69 103 ARG A CA 1
ATOM 798 C C . ARG A 1 103 ? 5.567 -18.942 -6.380 1.00 56.69 103 ARG A C 1
ATOM 800 O O . ARG A 1 103 ? 6.360 -18.252 -5.746 1.00 56.69 103 ARG A O 1
ATOM 807 N N . SER A 1 104 ? 5.847 -20.174 -6.794 1.00 61.19 104 SER A N 1
ATOM 808 C CA . SER A 1 104 ? 7.195 -20.735 -6.762 1.00 61.19 104 SER A CA 1
ATOM 809 C C . SER A 1 104 ? 7.975 -20.276 -7.994 1.00 61.19 104 SER A C 1
ATOM 811 O O . SER A 1 104 ? 7.411 -20.145 -9.080 1.00 61.19 104 SER A O 1
ATOM 813 N N . VAL A 1 105 ? 9.265 -20.001 -7.811 1.00 68.31 105 VAL A N 1
ATOM 814 C CA . VAL A 1 105 ? 10.219 -19.815 -8.910 1.00 68.31 105 VAL A CA 1
ATOM 815 C C . VAL A 1 105 ? 11.016 -21.103 -9.000 1.00 68.31 105 VAL A C 1
ATOM 817 O O . VAL A 1 105 ? 11.590 -21.536 -7.998 1.00 68.31 105 VAL A O 1
ATOM 820 N N . ARG A 1 106 ? 11.008 -21.752 -10.161 1.00 71.06 106 ARG A N 1
ATOM 821 C CA . ARG A 1 106 ? 11.831 -22.936 -10.393 1.00 71.06 106 ARG A CA 1
ATOM 822 C C . ARG A 1 106 ? 13.221 -22.497 -10.818 1.00 71.06 106 ARG A C 1
ATOM 824 O O . ARG A 1 106 ? 13.388 -21.460 -11.447 1.00 71.06 106 ARG A O 1
ATOM 831 N N . THR A 1 107 ? 14.223 -23.315 -10.524 1.00 66.94 107 THR A N 1
ATOM 832 C CA . THR A 1 107 ? 15.613 -23.065 -10.941 1.00 66.94 107 THR A CA 1
ATOM 833 C C . THR A 1 107 ? 15.787 -23.002 -12.462 1.00 66.94 107 THR A C 1
ATOM 835 O O . THR A 1 107 ? 16.788 -22.482 -12.926 1.00 66.94 107 THR A O 1
ATOM 838 N N . GLU A 1 108 ? 14.820 -23.517 -13.225 1.00 71.88 108 GLU A N 1
ATOM 839 C CA . GLU A 1 108 ? 14.764 -23.484 -14.695 1.00 71.88 108 GLU A CA 1
ATOM 840 C C . GLU A 1 108 ? 14.133 -22.203 -15.277 1.00 71.88 108 GLU A C 1
ATOM 842 O O . GLU A 1 108 ? 14.253 -21.960 -16.476 1.00 71.88 108 GLU A O 1
ATOM 847 N N . ASP A 1 109 ? 13.460 -21.387 -14.455 1.00 67.56 109 ASP A N 1
ATOM 848 C CA . ASP A 1 109 ? 12.787 -20.163 -14.907 1.00 67.56 109 ASP A CA 1
ATOM 849 C C . ASP A 1 109 ? 13.743 -18.977 -15.170 1.00 67.56 109 ASP A C 1
ATOM 851 O O . ASP A 1 109 ? 13.541 -18.275 -16.168 1.00 67.56 109 ASP A O 1
ATOM 855 N N . PRO A 1 110 ? 14.743 -18.691 -14.310 1.00 69.06 110 PRO A N 1
ATOM 856 C CA . PRO A 1 110 ? 15.614 -17.541 -14.503 1.00 69.06 110 PRO A CA 1
ATOM 857 C C . PRO A 1 110 ? 16.774 -17.852 -15.460 1.00 69.06 110 PRO A C 1
ATOM 859 O O . PRO A 1 110 ? 17.336 -18.947 -15.467 1.00 69.06 110 PRO A O 1
ATOM 862 N N . ARG A 1 111 ? 17.143 -16.864 -16.274 1.00 74.06 111 ARG A N 1
ATOM 863 C CA . ARG A 1 111 ? 18.306 -16.910 -17.172 1.00 74.06 111 ARG A CA 1
ATOM 864 C C . ARG A 1 111 ? 19.530 -16.329 -16.469 1.00 74.06 111 ARG A C 1
ATOM 866 O O . ARG A 1 111 ? 19.388 -15.522 -15.553 1.00 74.06 111 ARG A O 1
ATOM 873 N N . THR A 1 112 ? 20.729 -16.685 -16.924 1.00 71.69 112 THR A N 1
ATOM 874 C CA . THR A 1 112 ? 21.975 -16.058 -16.460 1.00 71.69 112 THR A CA 1
ATOM 875 C C . THR A 1 112 ? 21.864 -14.532 -16.537 1.00 71.69 112 THR A C 1
ATOM 877 O O . THR A 1 112 ? 21.465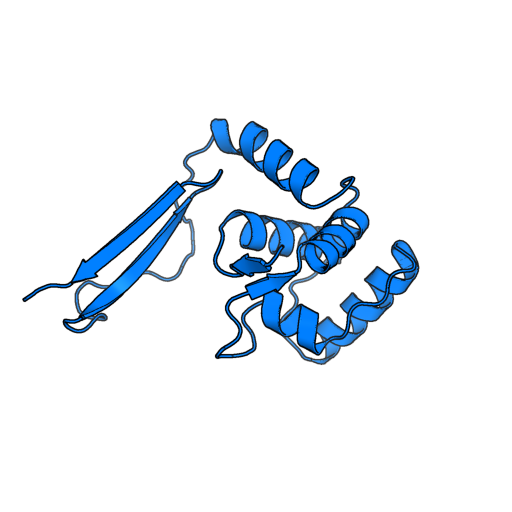 -13.980 -17.568 1.00 71.69 112 THR A O 1
ATOM 880 N N . GLY A 1 113 ? 22.182 -13.856 -15.431 1.00 71.31 113 GLY A N 1
ATOM 881 C CA . GLY A 1 113 ? 22.026 -12.408 -15.268 1.00 71.31 113 GLY A CA 1
ATOM 882 C C . GLY A 1 113 ? 20.689 -11.958 -14.663 1.00 71.31 113 GLY A C 1
ATOM 883 O O . GLY A 1 113 ? 20.537 -10.774 -14.350 1.00 71.31 113 GLY A O 1
ATOM 884 N N . ASP A 1 114 ? 19.726 -12.860 -14.447 1.00 75.94 114 ASP A N 1
ATOM 885 C CA . ASP A 1 114 ? 18.511 -12.536 -13.701 1.00 75.94 114 ASP A CA 1
ATOM 886 C C . ASP A 1 114 ? 18.810 -12.367 -12.203 1.00 75.94 114 ASP A C 1
ATOM 888 O O . ASP A 1 114 ? 19.606 -13.091 -11.598 1.00 75.94 114 ASP A O 1
ATOM 892 N N . ARG A 1 115 ? 18.121 -11.400 -11.581 1.00 79.25 115 ARG A N 1
ATOM 893 C CA . ARG A 1 115 ? 18.218 -11.112 -10.144 1.00 79.25 115 ARG A CA 1
ATOM 894 C C . ARG A 1 115 ? 16.899 -11.397 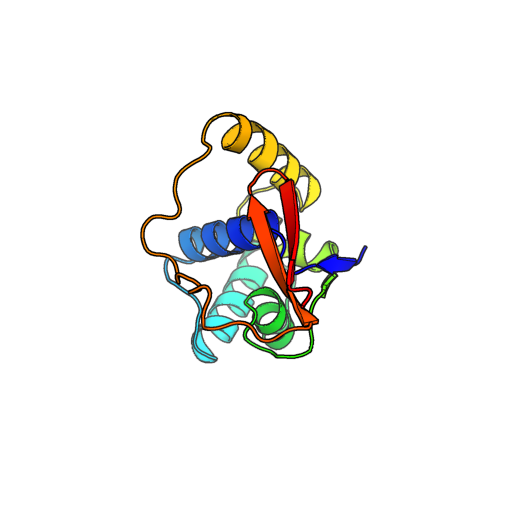-9.444 1.00 79.25 115 ARG A C 1
ATOM 896 O O . ARG A 1 115 ? 15.907 -10.697 -9.661 1.00 79.25 115 ARG A O 1
ATOM 903 N N . LEU A 1 116 ? 16.900 -12.377 -8.549 1.00 79.38 116 LEU A N 1
ATOM 904 C CA . LEU A 1 116 ? 15.767 -12.697 -7.691 1.00 79.38 116 LEU A CA 1
ATOM 905 C C . LEU A 1 116 ? 15.830 -11.855 -6.413 1.00 79.38 116 LEU A C 1
ATOM 907 O O . LEU A 1 116 ? 16.798 -11.922 -5.661 1.00 79.38 116 LEU A O 1
ATOM 911 N N . ARG A 1 117 ? 14.782 -11.073 -6.140 1.00 78.31 117 ARG A N 1
ATOM 912 C CA . ARG A 1 117 ? 14.621 -10.338 -4.877 1.00 78.31 117 ARG A CA 1
ATOM 913 C C . ARG A 1 117 ? 13.672 -11.090 -3.954 1.00 78.31 117 ARG A C 1
ATOM 915 O O . ARG A 1 117 ? 12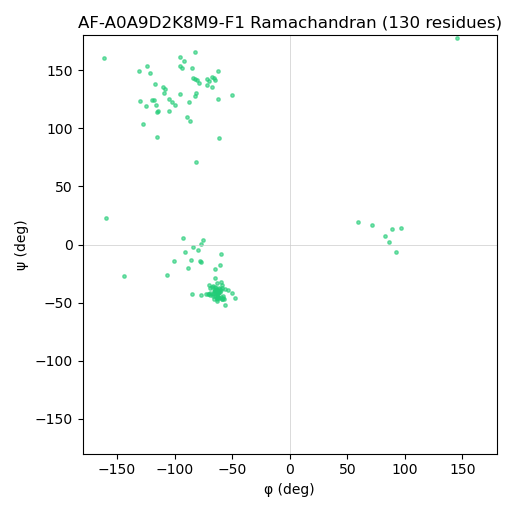.510 -11.290 -4.296 1.00 78.31 117 ARG A O 1
ATOM 922 N N . ILE A 1 118 ? 14.163 -11.467 -2.781 1.00 81.56 118 ILE A N 1
ATOM 923 C CA . ILE A 1 118 ? 13.411 -12.159 -1.737 1.00 81.56 118 ILE A CA 1
ATOM 924 C C . ILE A 1 118 ? 13.329 -11.230 -0.527 1.00 81.56 118 ILE A C 1
ATOM 926 O O . ILE A 1 118 ? 14.348 -10.889 0.068 1.00 81.56 118 ILE A O 1
ATOM 930 N N . GLY A 1 119 ? 12.122 -10.781 -0.191 1.00 74.88 119 GLY A N 1
ATOM 931 C CA . GLY A 1 119 ? 11.877 -9.885 0.936 1.00 74.88 119 GLY A CA 1
ATOM 932 C C . GLY A 1 119 ? 11.139 -10.595 2.064 1.00 74.88 119 GLY A C 1
ATOM 933 O O . GLY A 1 119 ? 10.140 -11.265 1.814 1.00 74.88 119 GLY A O 1
ATOM 934 N N . TRP A 1 120 ? 11.584 -10.393 3.302 1.00 74.31 12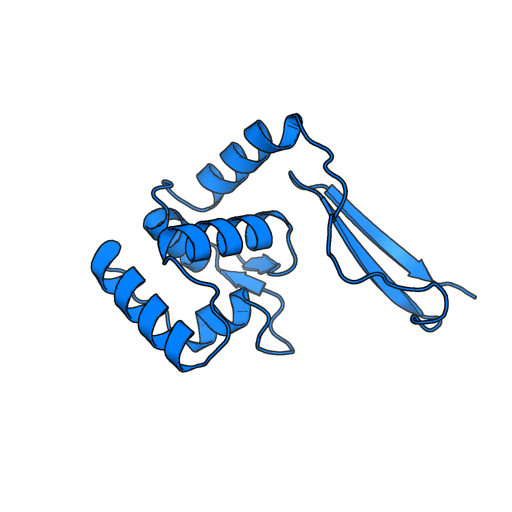0 TRP A N 1
ATOM 935 C CA . TRP A 1 120 ? 10.846 -10.770 4.502 1.00 74.31 120 TRP A CA 1
ATOM 936 C C . TRP A 1 120 ? 10.603 -9.547 5.361 1.00 74.31 120 TRP A C 1
ATOM 938 O O . TRP A 1 120 ? 11.428 -8.634 5.458 1.00 74.31 120 TRP A O 1
ATOM 948 N N . LEU A 1 121 ? 9.475 -9.567 6.055 1.00 66.75 121 LEU A N 1
ATOM 949 C CA . LEU A 1 121 ? 9.297 -8.666 7.171 1.00 66.75 121 LEU A CA 1
ATOM 950 C C . LEU A 1 121 ? 10.354 -8.971 8.258 1.00 66.75 121 LEU A C 1
ATOM 952 O O . LEU A 1 121 ? 10.808 -10.109 8.396 1.00 66.75 121 LEU A O 1
ATOM 956 N N . PRO A 1 122 ? 10.783 -7.965 9.028 1.00 59.94 122 PRO A N 1
ATOM 957 C CA . PRO A 1 122 ? 10.287 -6.597 8.979 1.00 59.94 122 PRO A CA 1
ATOM 958 C C . PRO A 1 122 ? 10.992 -5.673 7.985 1.00 59.94 122 PRO A C 1
ATOM 960 O O . PRO A 1 122 ? 10.387 -4.676 7.622 1.00 59.94 122 PRO A O 1
ATOM 963 N N . ASP A 1 123 ? 12.211 -5.973 7.538 1.00 67.56 123 ASP A N 1
ATOM 964 C CA . ASP A 1 123 ? 12.952 -5.212 6.514 1.00 67.56 123 ASP A CA 1
ATOM 965 C C . ASP A 1 123 ? 14.078 -6.026 5.849 1.00 67.56 123 ASP A C 1
ATOM 967 O O . ASP A 1 123 ? 15.039 -5.473 5.313 1.00 67.56 123 ASP A O 1
ATOM 971 N N . ARG A 1 124 ? 13.981 -7.358 5.876 1.00 74.88 124 ARG A N 1
ATOM 972 C CA . ARG A 1 124 ? 15.040 -8.230 5.367 1.00 74.88 124 ARG A CA 1
ATOM 973 C C . ARG A 1 124 ? 14.889 -8.356 3.861 1.00 74.88 124 ARG A C 1
ATOM 975 O O . ARG A 1 124 ? 13.824 -8.729 3.377 1.00 74.88 124 ARG A O 1
ATOM 982 N N . LEU A 1 125 ? 15.958 -8.100 3.122 1.00 79.12 125 LEU A N 1
ATOM 983 C CA . LEU A 1 125 ? 15.987 -8.259 1.673 1.00 79.12 125 LEU A CA 1
ATOM 984 C C . LEU A 1 125 ? 17.217 -9.076 1.279 1.00 79.12 125 LEU A C 1
ATOM 986 O O . LEU A 1 125 ? 18.343 -8.700 1.591 1.00 79.12 125 LEU A O 1
ATOM 990 N N . CYS A 1 126 ? 16.995 -10.178 0.572 1.00 80.00 126 CYS A N 1
ATOM 991 C CA . CYS A 1 126 ? 18.027 -10.954 -0.098 1.00 80.00 126 CYS A CA 1
ATOM 992 C C . CYS A 1 126 ? 17.893 -10.746 -1.607 1.00 80.00 126 CYS A C 1
ATOM 994 O O . CYS A 1 126 ? 16.791 -10.784 -2.156 1.00 80.00 126 CYS A O 1
ATOM 996 N N . VAL A 1 127 ? 19.016 -10.502 -2.277 1.00 82.94 127 VAL A N 1
ATOM 997 C CA . VAL A 1 127 ? 19.088 -10.464 -3.737 1.00 82.94 127 VAL A CA 1
ATOM 998 C C . VAL A 1 127 ? 19.998 -11.602 -4.168 1.00 82.94 127 VAL A C 1
ATOM 1000 O O . VAL A 1 127 ? 21.151 -11.643 -3.751 1.00 82.94 127 VAL A O 1
ATOM 1003 N N . VAL A 1 128 ? 19.469 -12.522 -4.966 1.00 81.94 128 VAL A N 1
ATOM 1004 C CA . VAL A 1 128 ? 20.219 -13.630 -5.559 1.00 81.94 128 VAL A CA 1
ATOM 1005 C C . VAL A 1 128 ? 20.439 -13.296 -7.025 1.00 81.94 128 VAL A C 1
ATOM 1007 O O . VAL A 1 128 ? 19.482 -12.999 -7.735 1.00 81.94 128 VAL A O 1
ATOM 1010 N N . GLU A 1 129 ? 21.689 -13.314 -7.464 1.00 81.12 129 GLU A N 1
ATOM 1011 C CA . GLU A 1 129 ? 22.080 -13.154 -8.863 1.00 81.12 129 GLU A CA 1
ATOM 1012 C C . GLU A 1 129 ? 22.573 -14.507 -9.368 1.00 81.12 129 GLU A C 1
ATOM 1014 O O . GLU A 1 129 ? 23.347 -15.174 -8.683 1.00 81.12 129 GLU A O 1
ATOM 1019 N N . LEU A 1 130 ? 22.060 -14.943 -10.518 1.00 73.31 130 LEU A N 1
ATOM 1020 C CA . LEU A 1 130 ? 22.516 -16.176 -11.153 1.00 73.31 130 LEU A CA 1
ATOM 1021 C C . LEU A 1 130 ? 23.688 -15.859 -12.079 1.00 73.31 130 LEU A C 1
ATOM 1023 O O . LEU A 1 130 ? 23.508 -15.218 -13.119 1.00 73.31 130 LEU A O 1
ATOM 1027 N N . GLU A 1 131 ? 24.869 -16.308 -11.665 1.00 67.44 131 GLU A N 1
ATOM 1028 C CA . GLU A 1 131 ? 26.102 -16.311 -12.453 1.00 67.44 131 GLU A CA 1
ATOM 1029 C C . GLU A 1 131 ? 26.286 -17.679 -13.144 1.00 67.44 131 GLU A C 1
ATOM 1031 O O . GLU A 1 131 ? 25.750 -18.682 -12.664 1.00 67.44 131 GLU A O 1
ATOM 1036 N N . ASP A 1 132 ? 27.000 -17.693 -14.278 1.00 60.38 132 ASP A N 1
ATOM 1037 C CA . ASP A 1 132 ? 27.348 -18.904 -15.053 1.00 60.38 132 ASP A CA 1
ATOM 1038 C C . ASP A 1 132 ? 28.423 -19.768 -14.367 1.00 60.38 132 ASP A C 1
ATOM 1040 O O . ASP A 1 132 ? 29.388 -19.194 -13.804 1.00 60.38 132 ASP A O 1
#

Solvent-accessible surface area (backbone atoms only — not comparable to full-atom values): 7867 Å² total; per-residue (Å²): 101,79,41,58,38,83,38,43,57,48,50,51,49,50,53,50,43,26,61,72,71,70,47,85,76,82,51,74,67,42,37,49,53,50,28,53,50,38,25,72,74,61,74,49,86,52,58,45,70,59,54,35,30,59,72,63,76,37,88,94,45,61,62,42,47,43,69,62,46,22,53,52,23,45,59,66,74,34,96,18,46,68,57,44,49,50,50,45,32,65,63,35,71,75,57,91,71,76,82,83,90,63,88,83,83,56,90,83,73,64,54,80,75,40,71,51,78,49,63,40,67,54,81,47,72,48,75,48,70,42,77,132

pLDDT: mean 83.21, std 13.56, range [44.0, 97.06]